Protein AF-A0A967GIX7-F1 (afdb_monomer)

Sequence (85 aa):
MRQAMLEWGRLQWPANAPRSIGALARRVSAPLADELSRLSRAAYGGDAVSWDGQALAKSLRSFAVLDDSDEDTARDPLPPLMPQT

pLDDT: mean 75.76, std 12.14, range [44.34, 88.12]

Radius of gyration: 17.22 Å; Cα contacts (8 Å, |Δi|>4): 74; chains: 1; bounding box: 60×20×31 Å

Structure (mmCIF, N/CA/C/O backbone):
data_AF-A0A967GIX7-F1
#
_entry.id   AF-A0A967GIX7-F1
#
loop_
_atom_site.group_PDB
_atom_site.id
_atom_site.type_symbol
_atom_site.label_atom_id
_atom_site.label_alt_id
_atom_site.label_comp_id
_atom_site.label_asym_id
_atom_site.label_entity_id
_atom_site.label_seq_id
_atom_site.pdbx_PDB_ins_code
_atom_site.Cartn_x
_atom_site.Cartn_y
_atom_site.Cartn_z
_atom_site.occupancy
_atom_site.B_iso_or_equiv
_atom_site.auth_seq_id
_atom_site.auth_comp_id
_atom_site.auth_asym_id
_atom_site.auth_atom_id
_atom_site.pdbx_PDB_model_num
ATOM 1 N N . MET A 1 1 ? -9.917 -8.448 2.258 1.00 69.19 1 MET A N 1
ATOM 2 C CA . MET A 1 1 ? -9.186 -7.286 1.696 1.00 69.19 1 MET A CA 1
ATOM 3 C C . MET A 1 1 ? -7.676 -7.516 1.618 1.00 69.19 1 MET A C 1
ATOM 5 O O . MET A 1 1 ? -7.133 -7.496 0.523 1.00 69.19 1 MET A O 1
ATOM 9 N N . ARG A 1 2 ? -6.995 -7.798 2.742 1.00 74.62 2 ARG A N 1
ATOM 10 C CA . ARG A 1 2 ? -5.529 -7.965 2.785 1.00 74.62 2 ARG A CA 1
ATOM 11 C C . ARG A 1 2 ? -4.976 -8.989 1.784 1.00 74.62 2 ARG A C 1
ATOM 13 O O . ARG A 1 2 ? -4.048 -8.677 1.052 1.00 74.62 2 ARG A O 1
ATOM 20 N N . GLN A 1 3 ? -5.547 -10.194 1.739 1.00 80.69 3 GLN A N 1
ATOM 21 C CA . GLN A 1 3 ? -5.100 -11.230 0.800 1.00 80.69 3 GLN A CA 1
ATOM 22 C C . GLN A 1 3 ? -5.324 -10.826 -0.661 1.00 80.69 3 GLN A C 1
ATOM 24 O O . GLN A 1 3 ? -4.407 -10.962 -1.454 1.00 80.69 3 GLN A O 1
ATOM 29 N N . ALA A 1 4 ? -6.481 -10.249 -0.998 1.00 83.62 4 ALA A N 1
ATOM 30 C CA . ALA A 1 4 ? -6.771 -9.788 -2.359 1.00 83.62 4 ALA A CA 1
ATOM 31 C C . ALA A 1 4 ? -5.757 -8.741 -2.860 1.00 83.62 4 ALA A C 1
ATOM 33 O O . ALA A 1 4 ? -5.347 -8.785 -4.012 1.00 83.62 4 ALA A O 1
ATOM 34 N N . MET A 1 5 ? -5.300 -7.839 -1.984 1.00 82.19 5 MET A N 1
ATOM 35 C CA . MET A 1 5 ? -4.262 -6.858 -2.324 1.00 82.19 5 MET A CA 1
ATOM 36 C C . MET A 1 5 ? -2.881 -7.493 -2.531 1.00 82.19 5 MET A C 1
ATOM 38 O O . MET A 1 5 ? -2.133 -7.053 -3.398 1.00 82.19 5 MET A O 1
ATOM 42 N N . LEU A 1 6 ? -2.540 -8.533 -1.765 1.00 85.31 6 LEU A N 1
ATOM 43 C CA . LEU A 1 6 ? -1.291 -9.276 -1.966 1.00 85.31 6 LEU A CA 1
ATOM 44 C C . LEU A 1 6 ? -1.322 -10.113 -3.245 1.00 85.31 6 LEU A C 1
ATOM 46 O O . LEU A 1 6 ? -0.329 -10.158 -3.962 1.00 85.31 6 LEU A O 1
ATOM 50 N N . GLU A 1 7 ? -2.461 -10.730 -3.553 1.00 87.44 7 GLU A N 1
ATOM 51 C CA . GLU A 1 7 ? -2.659 -11.462 -4.806 1.00 87.44 7 GLU A CA 1
ATOM 52 C C . GLU A 1 7 ? -2.596 -10.515 -6.009 1.00 87.44 7 GLU A C 1
ATOM 54 O O . GLU A 1 7 ? -1.899 -10.802 -6.976 1.00 87.44 7 GLU A O 1
ATOM 59 N N . TRP A 1 8 ? -3.203 -9.329 -5.923 1.00 87.06 8 TRP A N 1
ATOM 60 C CA . TRP A 1 8 ? -3.009 -8.290 -6.937 1.00 87.06 8 TRP A CA 1
ATOM 61 C C . TRP A 1 8 ? -1.534 -7.875 -7.064 1.00 87.06 8 TRP A C 1
ATOM 63 O O . TRP A 1 8 ? -1.008 -7.796 -8.170 1.00 87.06 8 TRP A O 1
ATOM 73 N N . GLY A 1 9 ? -0.829 -7.698 -5.943 1.00 85.94 9 GLY A N 1
ATOM 74 C CA . GLY A 1 9 ? 0.607 -7.422 -5.952 1.00 85.94 9 GLY A CA 1
ATOM 75 C C . GLY A 1 9 ? 1.441 -8.533 -6.607 1.00 85.94 9 GLY A C 1
ATOM 76 O O . GLY A 1 9 ? 2.449 -8.244 -7.242 1.00 85.94 9 GLY A O 1
ATOM 77 N N . ARG A 1 10 ? 1.022 -9.798 -6.508 1.00 86.62 10 ARG A N 1
ATOM 78 C CA . ARG A 1 10 ? 1.660 -10.919 -7.219 1.00 86.62 10 ARG A CA 1
ATOM 79 C C . ARG A 1 10 ? 1.419 -10.876 -8.723 1.00 86.62 10 ARG A C 1
ATOM 81 O O . ARG A 1 10 ? 2.313 -11.250 -9.472 1.00 86.62 10 ARG A O 1
ATOM 88 N N . LEU A 1 11 ? 0.244 -10.417 -9.151 1.00 87.44 11 LEU A N 1
ATOM 89 C CA . LEU A 1 11 ? -0.066 -10.225 -10.568 1.00 87.44 11 LEU A CA 1
ATOM 90 C C . LEU A 1 11 ? 0.736 -9.063 -11.162 1.00 87.44 11 LEU A C 1
ATOM 92 O O . LEU A 1 11 ? 1.244 -9.185 -12.271 1.00 87.44 11 LEU A O 1
ATOM 96 N N . GLN A 1 12 ? 0.876 -7.964 -10.417 1.00 84.19 12 GLN A N 1
ATOM 97 C CA . GLN A 1 12 ? 1.575 -6.770 -10.892 1.00 84.19 12 GLN A CA 1
ATOM 98 C C . GLN A 1 12 ? 3.105 -6.905 -10.825 1.00 84.19 12 GLN A C 1
ATOM 100 O O . GLN A 1 12 ? 3.799 -6.424 -11.714 1.00 84.19 12 GLN A O 1
ATOM 105 N N . TRP A 1 13 ? 3.638 -7.579 -9.800 1.00 87.69 13 TRP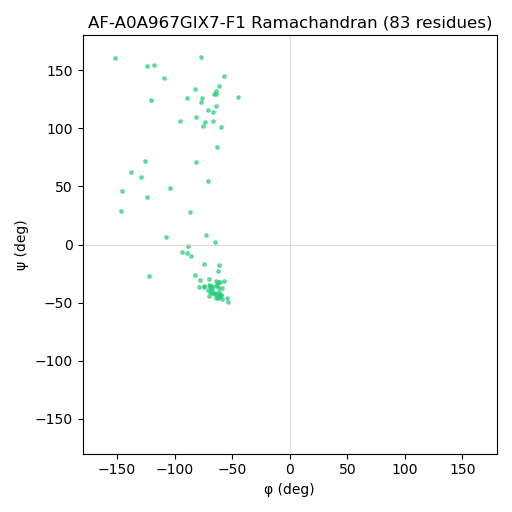 A N 1
ATOM 106 C CA . TRP A 1 13 ? 5.078 -7.799 -9.618 1.00 87.69 13 TRP A CA 1
ATOM 107 C C . TRP A 1 13 ? 5.401 -9.292 -9.457 1.00 87.69 13 TRP A C 1
ATOM 109 O O . TRP A 1 13 ? 5.771 -9.723 -8.362 1.00 87.69 13 TRP A O 1
ATOM 119 N N . PRO A 1 14 ? 5.308 -10.103 -10.524 1.00 80.00 14 PRO A N 1
ATOM 120 C CA . PRO A 1 14 ? 5.529 -11.547 -10.435 1.00 80.00 14 PRO A CA 1
ATOM 121 C C . PRO A 1 14 ? 6.962 -11.911 -10.014 1.00 80.00 14 PRO A C 1
ATOM 123 O O . PRO A 1 14 ? 7.156 -12.867 -9.266 1.00 80.00 14 PRO A O 1
ATOM 126 N N . ALA A 1 15 ? 7.962 -11.128 -10.435 1.00 80.94 15 ALA A N 1
ATOM 127 C CA . ALA A 1 15 ? 9.371 -11.359 -10.099 1.00 80.94 15 ALA A CA 1
ATOM 128 C C . ALA A 1 15 ? 9.744 -10.915 -8.673 1.00 80.94 15 ALA A C 1
ATOM 130 O O . ALA A 1 15 ? 10.623 -11.497 -8.043 1.00 80.94 15 ALA A O 1
ATOM 131 N N . ASN A 1 16 ? 9.071 -9.892 -8.143 1.00 81.75 16 ASN A N 1
ATOM 132 C CA . ASN A 1 16 ? 9.378 -9.320 -6.835 1.00 81.75 16 ASN A CA 1
ATOM 133 C C . ASN A 1 16 ? 8.081 -9.027 -6.078 1.00 81.75 16 ASN A C 1
ATOM 135 O O . ASN A 1 16 ? 7.768 -7.876 -5.803 1.00 81.75 16 ASN A O 1
ATOM 139 N N . ALA A 1 17 ? 7.279 -10.050 -5.780 1.00 84.06 17 ALA A N 1
ATOM 140 C CA . ALA A 1 17 ? 5.955 -9.839 -5.200 1.00 84.06 17 ALA A CA 1
ATOM 141 C C . ALA A 1 17 ? 6.029 -9.198 -3.795 1.00 84.06 17 ALA A C 1
ATOM 143 O O . ALA A 1 17 ? 6.773 -9.677 -2.929 1.00 84.06 17 ALA A O 1
ATOM 144 N N . PRO A 1 18 ? 5.235 -8.146 -3.519 1.00 83.94 18 PRO A N 1
ATOM 145 C CA . PRO A 1 18 ? 5.223 -7.502 -2.213 1.00 83.94 18 PRO A CA 1
ATOM 146 C C . PRO A 1 18 ? 4.715 -8.472 -1.136 1.00 83.94 18 PRO A C 1
ATOM 148 O O . PRO A 1 18 ? 3.660 -9.088 -1.268 1.00 83.94 18 PRO A O 1
ATOM 151 N N . ARG A 1 19 ? 5.465 -8.597 -0.033 1.00 84.12 19 ARG A N 1
ATOM 152 C CA . ARG A 1 19 ? 5.159 -9.532 1.073 1.00 84.12 19 ARG A CA 1
ATOM 153 C C . ARG A 1 19 ? 4.180 -8.970 2.113 1.00 84.12 19 ARG A C 1
ATOM 155 O O . ARG A 1 19 ? 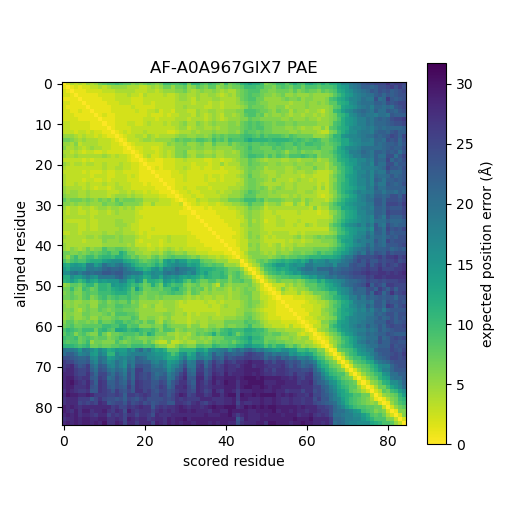3.715 -9.693 2.995 1.00 84.12 19 ARG A O 1
ATOM 162 N N . SER A 1 20 ? 3.863 -7.678 2.040 1.00 85.94 20 SER A N 1
ATOM 163 C CA . SER A 1 20 ? 2.972 -6.995 2.982 1.00 85.94 20 SER A CA 1
ATOM 164 C C . SER A 1 20 ? 2.253 -5.810 2.332 1.00 85.94 20 SER A C 1
ATOM 166 O O . SER A 1 20 ? 2.701 -5.278 1.318 1.00 85.94 20 SER A O 1
ATOM 168 N N . ILE A 1 21 ? 1.145 -5.370 2.941 1.00 85.50 21 ILE A N 1
ATOM 169 C CA . ILE A 1 21 ? 0.403 -4.172 2.505 1.00 85.50 21 ILE A CA 1
ATOM 170 C C . ILE A 1 21 ? 1.276 -2.915 2.592 1.00 85.50 21 ILE A C 1
ATOM 172 O O . ILE A 1 21 ? 1.232 -2.083 1.695 1.00 85.50 21 ILE A O 1
ATOM 176 N N . GLY A 1 22 ? 2.127 -2.803 3.616 1.00 86.31 22 GLY A N 1
ATOM 177 C CA . GLY A 1 22 ? 3.099 -1.71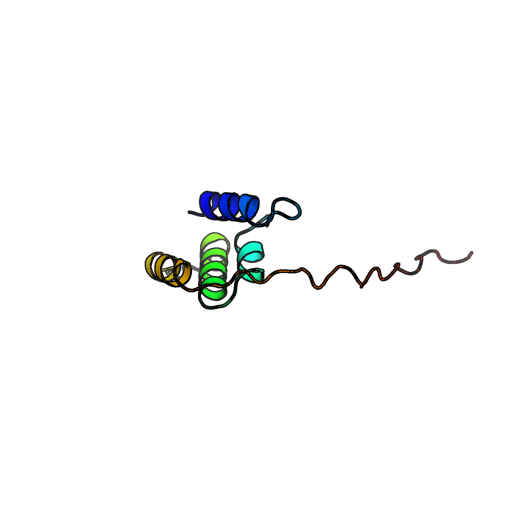1 3.708 1.00 86.31 22 GLY A CA 1
ATOM 178 C C . GLY A 1 22 ? 4.144 -1.735 2.585 1.00 86.31 22 GLY A C 1
ATOM 179 O O . GLY A 1 22 ? 4.522 -0.682 2.086 1.00 86.31 22 GLY A O 1
ATOM 180 N N . ALA A 1 23 ? 4.577 -2.918 2.132 1.00 86.25 23 ALA A N 1
ATOM 181 C CA . ALA A 1 23 ? 5.466 -3.029 0.972 1.00 86.25 23 ALA A CA 1
ATOM 182 C C . ALA A 1 23 ? 4.755 -2.634 -0.333 1.00 86.25 23 ALA A C 1
ATOM 184 O O . ALA A 1 23 ? 5.356 -1.981 -1.178 1.00 86.25 23 ALA A O 1
ATOM 185 N N . LEU A 1 24 ? 3.469 -2.978 -0.469 1.00 86.81 24 LEU A N 1
ATOM 186 C CA . LEU A 1 24 ? 2.628 -2.560 -1.593 1.00 86.81 24 LEU A CA 1
ATOM 187 C C . LEU A 1 24 ? 2.463 -1.032 -1.639 1.00 86.81 24 LEU A C 1
ATOM 189 O O . LEU A 1 24 ? 2.589 -0.438 -2.703 1.00 86.81 24 LEU A O 1
ATOM 193 N N . ALA A 1 25 ? 2.242 -0.397 -0.482 1.00 87.31 25 ALA A N 1
ATOM 194 C CA . ALA A 1 25 ? 2.065 1.052 -0.355 1.00 87.31 25 ALA A CA 1
ATOM 195 C C . ALA A 1 25 ? 3.250 1.859 -0.904 1.00 87.31 25 ALA A C 1
ATOM 197 O O . ALA A 1 25 ? 3.058 2.951 -1.423 1.00 87.31 25 ALA A O 1
ATOM 198 N N . ARG A 1 26 ? 4.468 1.312 -0.818 1.00 85.88 26 ARG A N 1
ATOM 199 C CA . ARG A 1 26 ? 5.691 1.955 -1.322 1.00 85.88 26 ARG A CA 1
ATOM 200 C C . ARG A 1 26 ? 5.828 1.922 -2.844 1.00 85.88 26 ARG A C 1
ATOM 202 O O . ARG A 1 26 ? 6.653 2.651 -3.374 1.00 85.88 26 ARG A O 1
ATOM 209 N N . ARG A 1 27 ? 5.064 1.070 -3.529 1.00 83.69 27 ARG A N 1
ATOM 210 C CA . ARG A 1 27 ? 5.163 0.848 -4.981 1.00 83.69 27 ARG A CA 1
ATOM 211 C C . ARG A 1 27 ? 4.004 1.440 -5.773 1.00 83.69 27 ARG A C 1
ATOM 213 O O . ARG A 1 27 ? 3.863 1.200 -6.966 1.00 83.69 27 ARG A O 1
ATOM 220 N N . VAL A 1 28 ? 3.130 2.176 -5.107 1.00 85.88 28 VAL A N 1
ATOM 221 C CA . VAL A 1 28 ? 2.021 2.886 -5.739 1.00 85.88 28 VAL A CA 1
ATOM 222 C C . VAL A 1 28 ? 2.120 4.354 -5.373 1.00 85.88 28 VAL A C 1
ATOM 224 O O . VAL A 1 28 ? 2.681 4.705 -4.339 1.00 85.88 28 VAL A O 1
ATOM 227 N N . SER A 1 29 ? 1.588 5.224 -6.220 1.00 85.62 29 SER A N 1
ATOM 228 C CA . SER A 1 29 ? 1.557 6.654 -5.945 1.00 85.62 29 SER A CA 1
ATOM 229 C C . SER A 1 29 ? 0.460 7.009 -4.934 1.00 85.62 29 SER A C 1
ATOM 231 O O . SER A 1 29 ? -0.523 6.278 -4.738 1.00 85.62 29 SER A O 1
ATOM 233 N N . ALA A 1 30 ? 0.578 8.190 -4.325 1.00 81.12 30 ALA A N 1
ATOM 234 C CA . ALA A 1 30 ? -0.567 8.839 -3.697 1.00 81.12 30 ALA A CA 1
ATOM 235 C C . ALA A 1 30 ? -1.689 9.027 -4.745 1.00 81.12 30 ALA A C 1
ATOM 237 O O . ALA A 1 30 ? -1.387 9.226 -5.929 1.00 81.12 30 ALA A O 1
ATOM 238 N N . PRO A 1 31 ? -2.972 8.923 -4.354 1.00 82.62 31 PRO A N 1
ATOM 239 C CA . PRO A 1 31 ? -3.499 8.809 -2.988 1.00 82.62 31 PRO A CA 1
ATOM 240 C C . PRO A 1 31 ? -3.616 7.369 -2.447 1.00 82.62 31 PRO A C 1
ATOM 242 O O . PRO A 1 31 ? -4.052 7.172 -1.314 1.00 82.62 31 PRO A O 1
ATOM 245 N N . LEU A 1 32 ? -3.267 6.340 -3.227 1.00 84.69 32 LEU A N 1
ATOM 246 C CA . LEU A 1 32 ? -3.405 4.943 -2.794 1.00 84.69 32 LEU A CA 1
ATOM 247 C C . LEU A 1 32 ? -2.336 4.537 -1.769 1.00 84.69 32 LEU A C 1
ATOM 249 O O . LEU A 1 32 ? -2.637 3.788 -0.840 1.00 84.69 32 LEU A O 1
ATOM 253 N N . ALA A 1 33 ? -1.116 5.061 -1.904 1.00 87.00 33 ALA A N 1
ATOM 254 C CA . ALA A 1 33 ? -0.012 4.818 -0.973 1.00 87.00 33 ALA A CA 1
ATOM 255 C C . ALA A 1 33 ? -0.370 5.162 0.485 1.00 87.00 33 ALA A C 1
ATOM 257 O O . ALA A 1 33 ? -0.124 4.371 1.403 1.00 87.00 33 ALA A O 1
ATOM 258 N N . ASP A 1 34 ? -0.994 6.323 0.695 1.00 87.00 34 ASP A N 1
ATOM 259 C CA . ASP A 1 34 ? -1.425 6.802 2.010 1.00 87.00 34 ASP A CA 1
ATOM 260 C C . ASP A 1 34 ? -2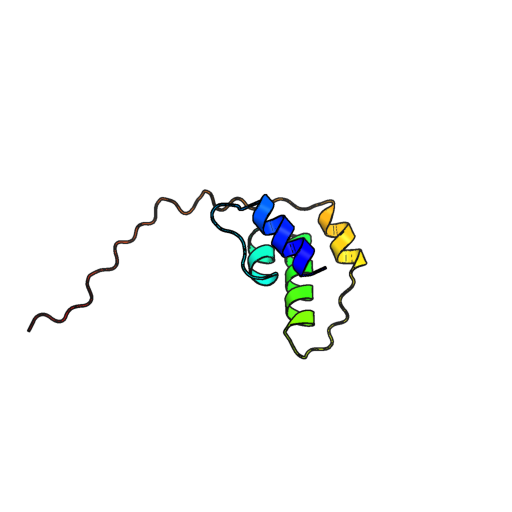.485 5.893 2.631 1.00 87.00 34 ASP A C 1
ATOM 262 O O . ASP A 1 34 ? -2.369 5.490 3.791 1.00 87.00 34 ASP A O 1
ATOM 266 N N . GLU A 1 35 ? -3.490 5.505 1.848 1.00 88.12 35 GLU A N 1
ATOM 267 C CA . GLU A 1 35 ? -4.575 4.642 2.316 1.00 88.12 35 GLU A CA 1
ATOM 268 C C . GLU A 1 35 ? -4.087 3.223 2.642 1.00 88.12 35 GLU A C 1
ATOM 270 O O . GLU A 1 35 ? -4.490 2.645 3.654 1.00 88.12 35 GLU A O 1
ATOM 275 N N . LEU A 1 36 ? -3.157 2.672 1.856 1.00 86.56 36 LEU A N 1
ATOM 276 C CA . LEU A 1 36 ? -2.525 1.384 2.159 1.00 86.56 36 LEU A CA 1
ATOM 277 C C . LEU A 1 36 ? -1.630 1.459 3.403 1.00 86.56 36 LEU A C 1
ATOM 279 O O . LEU A 1 36 ? -1.590 0.514 4.192 1.00 86.56 36 LEU A O 1
ATOM 283 N N . SER A 1 37 ? -0.950 2.585 3.621 1.00 86.31 37 SER A N 1
ATOM 284 C CA . SER A 1 37 ? -0.150 2.813 4.829 1.00 86.31 37 SER A CA 1
ATOM 285 C C . SER A 1 37 ? -1.028 2.913 6.078 1.00 86.31 37 SER A C 1
ATOM 287 O O . SER A 1 37 ? -0.708 2.310 7.105 1.00 86.31 37 SER A O 1
ATOM 289 N N . ARG A 1 38 ? -2.173 3.605 5.985 1.00 84.44 38 ARG A N 1
ATOM 290 C CA . ARG A 1 38 ? -3.193 3.671 7.047 1.00 84.44 38 ARG A CA 1
ATOM 291 C C . ARG A 1 38 ? -3.788 2.300 7.340 1.00 84.44 38 ARG A C 1
ATOM 293 O O . ARG A 1 38 ? -3.828 1.909 8.501 1.00 84.44 38 ARG A O 1
ATOM 300 N N . LEU A 1 39 ? -4.148 1.536 6.308 1.00 84.00 39 LEU A N 1
ATOM 301 C CA . LEU A 1 39 ? -4.608 0.154 6.457 1.00 84.00 39 LEU A CA 1
ATOM 302 C C . LEU A 1 39 ? -3.543 -0.724 7.122 1.00 84.00 39 LEU A C 1
ATOM 304 O O . LEU A 1 39 ? -3.861 -1.506 8.012 1.00 84.00 39 LEU A O 1
ATOM 308 N N . SER A 1 40 ? -2.274 -0.603 6.720 1.00 85.19 40 SER A N 1
ATOM 309 C CA . SER A 1 40 ? -1.181 -1.356 7.340 1.00 85.19 40 SER A CA 1
ATOM 310 C C . SER A 1 40 ? -1.036 -1.003 8.820 1.00 85.19 40 SER A C 1
ATOM 312 O O . SER A 1 40 ? -0.840 -1.895 9.638 1.00 85.19 40 SER A O 1
ATOM 314 N N . ARG A 1 41 ? -1.164 0.277 9.185 1.00 82.56 41 ARG A N 1
ATOM 315 C CA . ARG A 1 41 ? -1.132 0.717 10.585 1.00 82.56 41 ARG A CA 1
ATOM 316 C C . ARG A 1 41 ? -2.345 0.239 11.376 1.00 82.56 41 ARG A C 1
ATOM 318 O O . ARG A 1 41 ? -2.146 -0.240 12.475 1.00 82.56 41 ARG A O 1
ATOM 325 N N . ALA A 1 42 ? -3.552 0.284 10.822 1.00 81.62 42 ALA A N 1
ATOM 326 C CA . ALA A 1 42 ? -4.756 -0.213 11.494 1.00 81.62 42 ALA A CA 1
ATOM 327 C C . ALA A 1 42 ? -4.781 -1.750 11.625 1.00 81.62 42 ALA A C 1
ATOM 329 O O . ALA A 1 42 ? -5.366 -2.293 12.553 1.00 81.62 42 ALA A O 1
ATOM 330 N N . ALA A 1 43 ? -4.153 -2.470 10.689 1.00 75.25 43 ALA A N 1
ATOM 331 C CA . ALA A 1 43 ? -4.102 -3.932 10.704 1.00 75.25 43 ALA A CA 1
ATOM 332 C C . ALA A 1 43 ? -3.001 -4.504 11.616 1.00 75.25 43 ALA A C 1
ATOM 334 O O . ALA A 1 43 ? -3.112 -5.653 12.037 1.00 75.25 43 ALA A O 1
ATOM 335 N N . TYR A 1 44 ? -1.926 -3.745 11.861 1.00 71.44 44 TYR A N 1
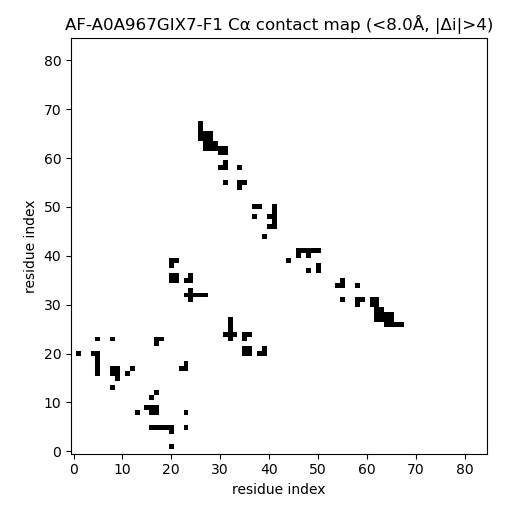ATOM 336 C CA . TYR A 1 44 ? -0.743 -4.212 12.601 1.00 71.44 44 TYR A CA 1
ATOM 337 C C . TYR A 1 44 ? -0.393 -3.395 13.839 1.00 71.44 44 TYR A C 1
ATOM 339 O O . TYR A 1 44 ? 0.238 -3.917 14.753 1.00 71.44 44 TYR A O 1
ATOM 347 N N . GLY A 1 45 ? -0.755 -2.119 13.863 1.00 64.50 45 GLY A N 1
ATOM 348 C CA . GLY A 1 45 ? -0.678 -1.287 15.049 1.00 64.50 45 GLY A CA 1
ATOM 349 C C . GLY A 1 45 ? -1.911 -1.542 15.900 1.00 64.50 45 GLY A C 1
ATOM 350 O O . GLY A 1 45 ? -3.026 -1.550 15.393 1.00 64.50 45 GLY A O 1
ATOM 351 N N . GLY A 1 46 ? -1.717 -1.718 17.204 1.00 61.44 46 GLY A N 1
ATOM 352 C CA . GLY A 1 46 ? -2.822 -1.763 18.169 1.00 61.44 46 GLY A CA 1
ATOM 353 C C . GLY A 1 46 ? -3.585 -0.436 18.296 1.00 61.44 46 GLY A C 1
ATOM 354 O O . GLY A 1 46 ? -4.496 -0.334 19.110 1.00 61.44 46 GLY A O 1
ATOM 355 N N . ASP A 1 47 ? -3.208 0.576 17.512 1.00 59.25 47 ASP A N 1
ATOM 356 C CA . ASP A 1 47 ? -3.923 1.833 17.377 1.00 59.25 47 ASP A CA 1
ATOM 357 C C . ASP A 1 47 ? -5.222 1.588 16.608 1.00 59.25 47 ASP A C 1
ATOM 359 O O . ASP A 1 47 ? -5.213 1.230 15.427 1.0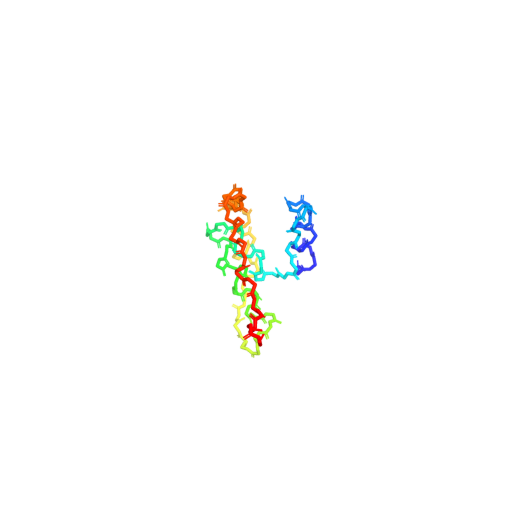0 59.25 47 ASP A O 1
ATOM 363 N N . ALA A 1 48 ? -6.349 1.801 17.286 1.00 57.19 48 ALA A N 1
ATOM 364 C CA . ALA A 1 48 ? -7.690 1.757 16.717 1.00 57.19 48 ALA A CA 1
ATOM 365 C C . ALA A 1 48 ? -7.936 2.965 15.791 1.00 57.19 48 ALA A C 1
ATOM 367 O O . ALA A 1 48 ? -8.878 3.737 15.965 1.00 57.19 48 ALA A O 1
ATOM 368 N N . VAL A 1 49 ? -7.066 3.157 14.799 1.00 65.38 49 VAL A N 1
ATOM 369 C CA . VAL A 1 49 ? -7.290 4.105 13.716 1.00 65.38 49 VAL A CA 1
ATOM 370 C C . VAL A 1 49 ? -8.470 3.584 12.907 1.00 65.38 49 VAL A C 1
ATOM 372 O O . VAL A 1 49 ? -8.393 2.529 12.277 1.00 65.38 49 VAL A O 1
ATOM 375 N N . SER A 1 50 ? -9.569 4.339 12.941 1.00 67.00 50 SER A N 1
ATOM 376 C CA . SER A 1 50 ? -10.734 4.119 12.089 1.00 67.00 50 SER A CA 1
ATOM 377 C C . SER A 1 50 ? -10.297 4.220 10.629 1.00 67.00 50 SER A C 1
ATOM 379 O O . SER A 1 50 ? -10.040 5.306 10.109 1.00 67.00 50 SER A O 1
ATOM 381 N N . TRP A 1 51 ? -10.116 3.067 9.993 1.00 74.75 51 TRP A N 1
ATOM 382 C CA . TRP A 1 51 ? -9.755 2.969 8.588 1.00 74.75 51 TRP A CA 1
ATOM 383 C C . TRP A 1 51 ? -11.026 2.920 7.733 1.00 74.75 51 TRP A C 1
ATOM 385 O O . TRP A 1 51 ? -11.886 2.063 7.942 1.00 74.75 51 TRP A O 1
ATOM 395 N N . ASP A 1 52 ? -11.130 3.824 6.755 1.00 77.94 52 ASP A N 1
ATOM 396 C CA . ASP A 1 52 ? -12.266 3.904 5.836 1.00 77.94 52 ASP A CA 1
ATOM 397 C C . ASP A 1 52 ? -11.982 3.137 4.532 1.00 77.94 52 ASP A C 1
ATOM 399 O O . ASP A 1 52 ? -11.240 3.579 3.650 1.00 77.94 52 ASP A O 1
ATOM 403 N N . GLY A 1 53 ? -12.621 1.976 4.379 1.00 77.00 53 GLY A N 1
ATOM 404 C CA . GLY A 1 53 ? -12.518 1.166 3.163 1.00 77.00 53 GLY A CA 1
ATOM 405 C C . GLY A 1 53 ? -13.051 1.854 1.901 1.00 77.00 53 GLY A C 1
ATOM 406 O O . GLY A 1 53 ? -12.622 1.514 0.794 1.00 77.00 53 GLY A O 1
ATOM 407 N N . GLN A 1 54 ? -13.942 2.840 2.035 1.00 81.44 54 GLN A N 1
ATOM 408 C CA . GLN A 1 54 ? -14.486 3.593 0.908 1.00 81.44 54 GLN A CA 1
ATOM 409 C C . GLN A 1 54 ? -13.460 4.583 0.346 1.00 81.44 54 GLN A C 1
ATOM 411 O O . GLN A 1 54 ? -13.367 4.744 -0.877 1.00 81.44 54 GLN A O 1
ATOM 416 N N . ALA A 1 55 ? -12.652 5.194 1.216 1.00 81.50 55 ALA A N 1
ATOM 417 C CA . ALA A 1 55 ? -11.526 6.027 0.812 1.00 81.50 55 ALA A CA 1
ATOM 418 C C . ALA A 1 55 ? -10.504 5.208 0.005 1.00 81.50 55 ALA A C 1
ATOM 420 O O . ALA A 1 55 ? -10.139 5.613 -1.102 1.00 81.50 55 ALA A O 1
ATOM 421 N N . LEU A 1 56 ? -10.156 3.997 0.467 1.00 81.31 56 LEU A N 1
ATOM 422 C CA . LEU A 1 56 ? -9.279 3.084 -0.279 1.00 81.31 56 LEU A CA 1
ATOM 423 C C . LEU A 1 56 ? -9.857 2.735 -1.662 1.00 81.31 56 LEU A C 1
ATOM 425 O O . LEU A 1 56 ? -9.152 2.813 -2.668 1.00 81.31 56 LEU A O 1
ATOM 429 N N . ALA A 1 57 ? -11.143 2.379 -1.733 1.00 82.94 57 ALA A N 1
ATOM 430 C CA . ALA A 1 57 ? -11.800 2.035 -2.995 1.00 82.94 57 ALA A CA 1
ATOM 431 C C . ALA A 1 57 ? -11.828 3.207 -3.991 1.00 82.94 57 ALA A C 1
ATOM 433 O O . ALA A 1 57 ? -11.752 3.000 -5.204 1.00 82.94 57 ALA A O 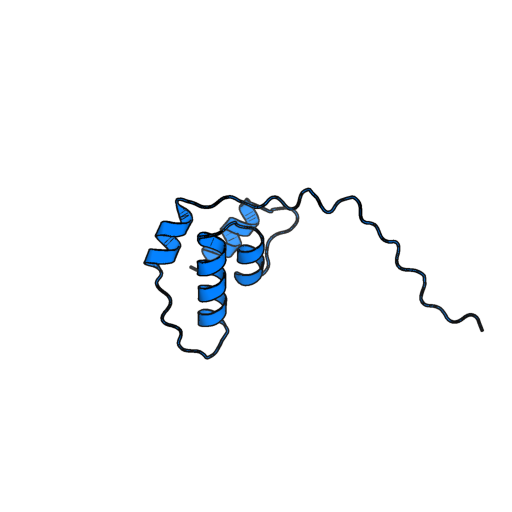1
ATOM 434 N N . LYS A 1 58 ? -11.914 4.447 -3.497 1.00 84.19 58 LYS A N 1
ATOM 435 C CA . LYS A 1 58 ? -11.808 5.647 -4.331 1.00 84.19 58 LYS A CA 1
ATOM 436 C C . LYS A 1 58 ? -10.383 5.837 -4.846 1.00 84.19 58 LYS A C 1
ATOM 438 O O . LYS A 1 58 ? -10.219 6.082 -6.038 1.00 84.19 58 LYS A O 1
ATOM 443 N N . SER A 1 59 ? -9.378 5.663 -3.991 1.00 82.88 59 SER A N 1
ATOM 444 C CA . SER A 1 59 ? -7.966 5.772 -4.373 1.00 82.88 59 SER A CA 1
ATOM 445 C C . SER A 1 59 ? -7.538 4.700 -5.380 1.00 82.88 59 SER A C 1
ATOM 447 O O . SER A 1 59 ? -6.735 4.987 -6.263 1.00 82.88 59 SER A O 1
ATOM 449 N N . LEU A 1 60 ? -8.140 3.505 -5.338 1.00 81.56 60 LEU A N 1
ATOM 450 C CA . LEU A 1 60 ? -7.934 2.452 -6.344 1.00 81.56 60 LEU A CA 1
ATOM 451 C C . LEU A 1 60 ? -8.365 2.855 -7.765 1.00 81.56 60 LEU A C 1
ATOM 453 O O . LEU A 1 60 ? -7.946 2.219 -8.724 1.00 81.56 60 LEU A O 1
ATOM 457 N N . ARG A 1 61 ? -9.179 3.903 -7.938 1.00 78.94 61 ARG A N 1
ATOM 458 C CA . ARG A 1 61 ? -9.545 4.420 -9.269 1.00 78.94 61 ARG A CA 1
ATOM 459 C C . ARG A 1 61 ? -8.585 5.484 -9.802 1.00 78.94 61 ARG A C 1
ATOM 461 O O . ARG A 1 61 ? -8.750 5.922 -10.936 1.00 78.94 61 ARG A O 1
ATOM 468 N N . SER A 1 62 ? -7.633 5.955 -8.999 1.00 77.12 62 SER A N 1
ATOM 469 C CA . SER A 1 62 ? -6.809 7.122 -9.341 1.00 77.12 62 SER A CA 1
ATOM 470 C C . SER A 1 62 ? -5.379 6.994 -8.821 1.00 77.12 62 SER A C 1
ATOM 472 O O . SER A 1 62 ? -4.851 7.935 -8.239 1.00 77.12 62 SER A O 1
ATOM 474 N N . PHE A 1 63 ? -4.758 5.831 -9.018 1.00 79.88 63 PHE A N 1
ATOM 475 C CA . PHE A 1 63 ? -3.365 5.588 -8.645 1.00 79.88 63 PHE A CA 1
ATOM 476 C C . PHE A 1 63 ? -2.511 5.254 -9.865 1.00 79.88 63 PHE A C 1
ATOM 478 O O . PHE A 1 63 ? -3.012 4.727 -10.858 1.00 79.88 63 PHE A O 1
ATOM 485 N N . ALA A 1 64 ? -1.215 5.524 -9.756 1.00 78.50 64 ALA A N 1
ATOM 486 C CA . ALA A 1 64 ? -0.202 5.023 -10.666 1.00 78.50 64 ALA A CA 1
ATOM 487 C C . ALA A 1 64 ? 0.648 3.969 -9.948 1.00 78.50 64 ALA A C 1
ATOM 489 O O . ALA A 1 64 ? 0.925 4.079 -8.750 1.00 78.50 64 ALA A O 1
ATOM 490 N N . VAL A 1 65 ? 1.048 2.934 -10.681 1.00 79.44 65 VAL A N 1
ATOM 491 C CA . VAL A 1 65 ? 2.067 1.988 -10.226 1.00 79.44 65 VAL A CA 1
ATOM 492 C C . VAL A 1 65 ? 3.421 2.670 -10.402 1.00 79.44 65 VAL A C 1
ATOM 494 O O . VAL A 1 65 ? 3.736 3.114 -11.502 1.00 79.44 65 VAL A O 1
ATOM 497 N N . LEU A 1 66 ? 4.181 2.796 -9.316 1.00 76.06 66 LEU A N 1
ATOM 498 C CA . LEU A 1 66 ? 5.557 3.277 -9.366 1.00 76.06 66 LEU A CA 1
ATOM 499 C C . LEU A 1 66 ? 6.414 2.077 -9.765 1.00 76.06 66 LEU A C 1
ATOM 501 O O . LEU A 1 66 ? 6.509 1.098 -9.021 1.00 76.06 66 LEU A O 1
ATOM 505 N N . ASP A 1 67 ? 6.933 2.120 -10.984 1.00 61.09 67 ASP A N 1
ATOM 506 C CA . ASP A 1 67 ? 7.822 1.093 -11.498 1.00 61.09 67 ASP A CA 1
ATOM 507 C C . ASP A 1 67 ? 9.208 1.282 -10.874 1.00 61.09 67 ASP A C 1
ATOM 509 O O . ASP A 1 67 ? 9.768 2.373 -10.905 1.00 61.09 67 ASP A O 1
ATOM 513 N N . ASP A 1 68 ? 9.734 0.222 -10.265 1.00 54.12 68 ASP A N 1
ATOM 514 C CA . ASP A 1 68 ? 11.052 0.193 -9.614 1.00 54.12 68 ASP A CA 1
ATOM 515 C C . ASP A 1 68 ? 12.151 -0.149 -10.638 1.00 54.12 68 ASP A C 1
ATOM 517 O O . ASP A 1 68 ? 13.160 -0.762 -10.307 1.00 54.12 68 ASP A O 1
ATOM 521 N N . SER A 1 69 ? 11.946 0.187 -11.917 1.00 46.16 69 SER A N 1
ATOM 522 C CA . SER A 1 69 ? 12.907 -0.116 -12.984 1.00 46.16 69 SER A CA 1
ATOM 523 C C . SER A 1 69 ? 14.179 0.736 -12.953 1.00 46.16 69 SER A C 1
ATOM 525 O O . SER A 1 69 ? 15.005 0.598 -13.850 1.00 46.16 69 SER A O 1
ATOM 527 N N . ASP A 1 70 ? 14.391 1.542 -11.913 1.00 44.34 70 ASP A N 1
ATOM 528 C CA . ASP A 1 70 ? 15.635 2.293 -11.717 1.00 44.34 70 ASP A CA 1
ATOM 529 C C . ASP A 1 70 ? 16.684 1.576 -10.840 1.00 44.34 70 ASP A C 1
ATOM 531 O O . ASP A 1 70 ? 17.828 2.017 -10.789 1.00 44.34 70 ASP A O 1
ATOM 535 N N . GLU A 1 71 ? 16.384 0.426 -10.224 1.00 46.78 71 GLU A N 1
ATOM 536 C CA . GLU A 1 71 ? 17.347 -0.276 -9.350 1.00 46.78 71 GLU A CA 1
ATOM 537 C C . GLU A 1 71 ? 17.988 -1.515 -10.022 1.00 46.78 71 GLU A C 1
ATOM 539 O O . GLU A 1 71 ? 18.079 -2.590 -9.432 1.00 46.78 71 GLU A O 1
ATOM 544 N N . ASP A 1 72 ? 18.482 -1.372 -11.260 1.00 47.53 72 ASP A N 1
ATOM 545 C CA . ASP A 1 72 ? 19.446 -2.314 -11.872 1.00 47.53 72 ASP A CA 1
ATOM 546 C C . ASP A 1 72 ? 20.721 -1.592 -12.349 1.00 47.53 72 ASP A C 1
ATOM 548 O O . ASP A 1 72 ? 21.241 -1.855 -13.424 1.00 47.53 72 ASP A O 1
ATOM 552 N N . THR A 1 73 ? 21.271 -0.634 -11.590 1.00 46.22 73 THR A N 1
ATOM 553 C CA . THR A 1 73 ? 22.668 -0.163 -11.801 1.00 46.22 73 THR A CA 1
ATOM 554 C C . THR A 1 73 ? 23.379 0.243 -10.500 1.00 46.22 73 THR A C 1
ATOM 556 O O . THR A 1 73 ? 24.313 1.035 -10.499 1.00 46.22 73 THR A O 1
ATOM 559 N N . ALA A 1 74 ? 23.023 -0.357 -9.365 1.00 49.97 74 ALA A N 1
ATOM 560 C CA . ALA A 1 74 ? 23.838 -0.260 -8.153 1.00 49.97 74 ALA A CA 1
ATOM 561 C C . ALA A 1 74 ? 24.099 -1.652 -7.575 1.00 49.97 74 ALA A C 1
ATOM 563 O O . ALA A 1 74 ? 23.804 -1.958 -6.423 1.00 49.97 74 ALA A O 1
ATOM 564 N N . ARG A 1 75 ? 24.715 -2.518 -8.391 1.00 51.47 75 ARG A N 1
ATOM 565 C CA . ARG A 1 75 ? 25.621 -3.529 -7.839 1.00 51.47 75 ARG A CA 1
ATOM 566 C C . ARG A 1 75 ? 26.774 -2.765 -7.191 1.00 51.47 75 ARG A C 1
ATOM 568 O O . ARG A 1 75 ? 27.787 -2.543 -7.840 1.00 51.47 75 ARG A O 1
ATOM 575 N N . ASP A 1 76 ? 26.591 -2.322 -5.955 1.00 57.69 76 ASP A N 1
ATOM 576 C CA . ASP A 1 76 ? 27.693 -2.007 -5.056 1.00 57.69 76 ASP A CA 1
ATOM 577 C C . ASP A 1 76 ? 28.239 -3.364 -4.586 1.00 57.69 76 ASP A C 1
ATOM 579 O O . ASP A 1 76 ? 27.565 -4.060 -3.816 1.00 57.69 76 ASP A O 1
ATOM 583 N N . PRO A 1 77 ? 29.370 -3.861 -5.128 1.00 59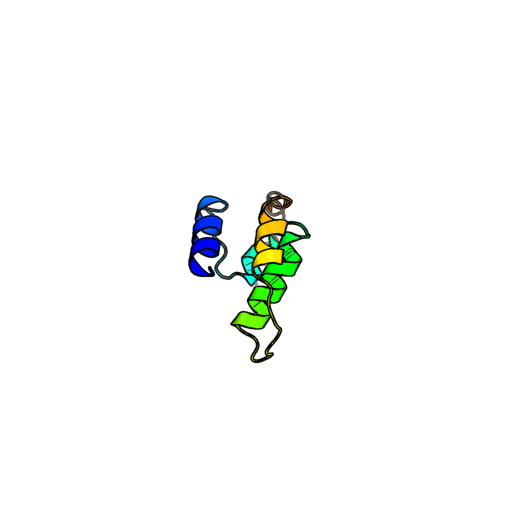.50 77 PRO A N 1
ATOM 584 C CA . PRO A 1 77 ? 29.964 -5.061 -4.580 1.00 59.50 77 PRO A CA 1
ATOM 585 C C . PRO A 1 77 ? 30.456 -4.690 -3.184 1.00 59.50 77 PRO A C 1
ATOM 587 O O . PRO A 1 77 ? 31.450 -3.977 -3.053 1.00 59.50 77 PRO A O 1
ATOM 590 N N . LEU A 1 78 ? 29.747 -5.161 -2.152 1.00 66.75 78 LEU A N 1
ATOM 591 C CA . LEU A 1 78 ? 30.177 -4.990 -0.768 1.00 66.75 78 LEU A CA 1
ATOM 592 C C . LEU A 1 78 ? 31.679 -5.308 -0.671 1.00 66.75 78 LEU A C 1
ATOM 594 O O . LEU A 1 78 ? 32.092 -6.396 -1.097 1.00 66.75 78 LEU A O 1
ATOM 598 N N . PRO A 1 79 ? 32.504 -4.411 -0.106 1.00 70.19 79 PRO A N 1
ATOM 599 C CA . PRO A 1 79 ? 33.896 -4.735 0.138 1.00 70.19 79 PRO A CA 1
ATOM 600 C C . PRO A 1 79 ? 33.966 -5.926 1.111 1.00 70.19 79 PRO A C 1
ATOM 602 O O . PRO A 1 79 ? 33.206 -5.975 2.085 1.00 70.19 79 PRO A O 1
ATOM 605 N N . PRO A 1 80 ? 34.842 -6.916 0.862 1.00 69.50 80 PRO A N 1
ATOM 606 C CA . PRO A 1 80 ? 34.920 -8.111 1.689 1.00 69.50 80 PRO A CA 1
ATOM 607 C C . PRO A 1 80 ? 35.354 -7.749 3.114 1.00 69.50 80 PRO A C 1
ATOM 609 O O . PRO A 1 80 ? 36.450 -7.240 3.342 1.00 69.50 80 PRO A O 1
ATOM 612 N N . LEU A 1 81 ? 34.490 -8.044 4.087 1.00 6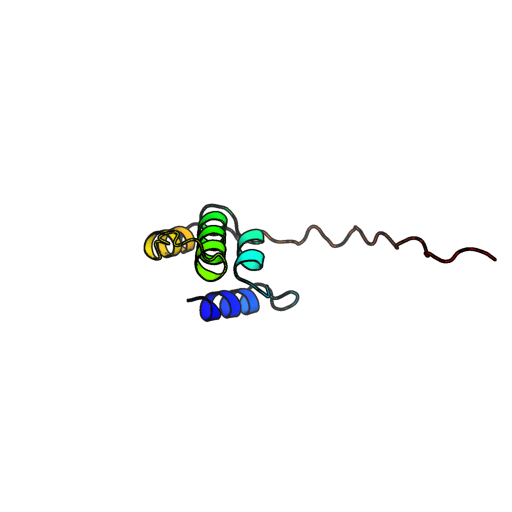4.00 81 LEU A N 1
ATOM 613 C CA . LEU A 1 81 ? 34.762 -7.894 5.516 1.00 64.00 81 LEU A CA 1
ATOM 614 C C . LEU A 1 81 ? 35.565 -9.089 6.040 1.00 64.00 81 LEU A C 1
ATOM 616 O O . LEU A 1 81 ? 35.048 -9.914 6.793 1.00 64.00 81 LEU A O 1
ATOM 620 N N . MET A 1 82 ? 36.835 -9.188 5.652 1.00 71.75 82 MET A N 1
ATOM 621 C CA . MET A 1 82 ? 37.776 -10.075 6.335 1.00 71.75 82 MET A CA 1
ATOM 622 C C . MET A 1 82 ? 38.951 -9.267 6.893 1.00 71.75 82 MET A C 1
ATOM 624 O O . MET A 1 82 ? 39.603 -8.552 6.130 1.00 71.75 82 MET A O 1
ATOM 628 N N . PRO A 1 83 ? 39.243 -9.354 8.207 1.00 65.44 83 PRO A N 1
ATOM 629 C CA . PRO A 1 83 ? 40.497 -8.845 8.733 1.00 65.44 83 PRO A CA 1
ATOM 630 C C . PRO A 1 83 ? 41.643 -9.682 8.159 1.00 65.44 83 PRO A C 1
ATOM 632 O O . PRO A 1 83 ? 41.614 -10.911 8.199 1.00 65.44 83 PRO A O 1
ATOM 635 N N . GLN A 1 84 ? 42.641 -8.999 7.610 1.00 68.50 84 GLN A N 1
ATOM 636 C CA . GLN A 1 84 ? 43.907 -9.605 7.221 1.00 68.50 84 GLN A CA 1
ATOM 637 C C . GLN A 1 84 ? 44.659 -9.878 8.528 1.00 68.50 84 GLN A C 1
ATOM 639 O O . GLN A 1 84 ? 45.070 -8.934 9.204 1.00 68.50 84 GLN A O 1
ATOM 644 N N . THR A 1 85 ? 44.723 -11.142 8.938 1.00 64.88 85 THR A N 1
ATOM 645 C CA . THR A 1 85 ? 45.700 -11.621 9.929 1.00 64.88 85 THR A CA 1
ATOM 646 C C . THR A 1 85 ? 47.065 -11.751 9.290 1.00 64.88 85 THR A C 1
ATOM 648 O O . THR A 1 85 ? 47.101 -12.313 8.170 1.00 64.88 85 THR A O 1
#

Mean predicted aligned error: 11.32 Å

Foldseek 3Di:
DFVVLQVVQCVVCVPDGQPGLQSVLVFKDPPLSVLSVLVRCCVPPPPVPPRDPVSNVVRVVPMDGRDPVPPPPPPPPPDDPDDDD

Solvent-accessible surface area (backbone atoms only — not comparable to full-atom values): 5225 Å² total; per-residue (Å²): 111,74,65,62,54,40,53,48,31,36,71,77,29,69,93,67,48,43,91,43,57,54,56,44,19,75,37,33,32,69,59,34,18,58,42,32,41,49,45,36,40,41,75,70,39,93,53,87,56,88,70,59,69,65,60,42,60,56,19,72,76,58,54,48,77,51,77,74,83,78,77,84,79,73,87,70,78,75,78,81,92,66,87,86,126

Secondary structure (DSSP, 8-state):
-HHHHHHHHHHH-SSS--SSHHHHHTTB-TTHHHHHHHHHHHHHSS------HHHHHHHTTS--B---TT-SS------------